Protein AF-A0A960PQH3-F1 (afdb_monomer_lite)

Radius of gyration: 14.92 Å; chains: 1; bounding box: 34×19×34 Å

Foldseek 3Di:
DVVLVVVCVVVVHDSVVSVVVVVCCVVVVPDDDPVVVVVVVVVVCVVCVPPDDDDPVNSVVCVVVVND

Sequence (68 aa):
MDRLRRQAKASRRSLNQEALMRLERSLGLANRDVDETMASLRALHRKLEHLPPVEDDFIDRAKREGRL

Structure (mmCIF, N/CA/C/O backbone):
data_AF-A0A960PQH3-F1
#
_entry.id   AF-A0A960PQH3-F1
#
loop_
_atom_site.group_PDB
_atom_site.id
_atom_site.type_symbol
_ato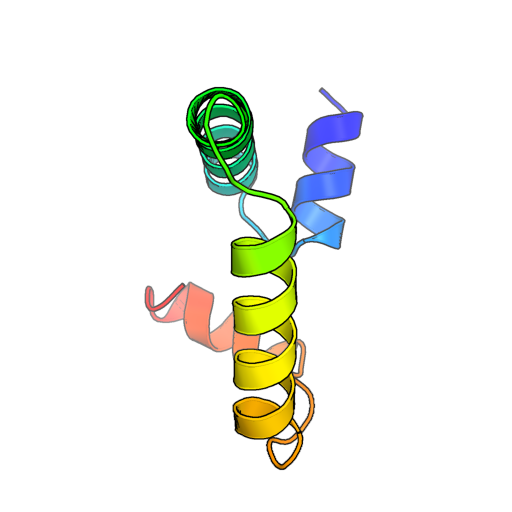m_site.label_atom_id
_atom_site.label_alt_id
_atom_site.label_comp_id
_atom_site.label_asym_id
_atom_site.label_entity_id
_atom_site.label_seq_id
_atom_site.pdbx_PDB_ins_code
_atom_site.Cartn_x
_atom_site.Cartn_y
_atom_site.Cartn_z
_atom_site.occupancy
_atom_site.B_iso_or_equiv
_atom_site.auth_seq_id
_atom_site.auth_comp_id
_atom_site.auth_asym_id
_atom_site.auth_atom_id
_atom_site.pdbx_PDB_model_num
ATOM 1 N N . MET A 1 1 ? 7.319 -10.644 -18.805 1.00 63.38 1 MET A N 1
ATOM 2 C CA . MET A 1 1 ? 6.040 -9.951 -18.511 1.00 63.38 1 MET A CA 1
ATOM 3 C C . MET A 1 1 ? 5.128 -10.736 -17.561 1.00 63.38 1 MET A C 1
ATOM 5 O O . MET A 1 1 ? 4.412 -10.125 -16.772 1.00 63.38 1 MET A O 1
ATOM 9 N N . ASP A 1 2 ? 5.180 -12.071 -17.547 1.00 79.94 2 ASP A N 1
ATOM 10 C CA . ASP A 1 2 ? 4.210 -12.906 -16.807 1.00 79.94 2 ASP A CA 1
ATOM 11 C C . ASP A 1 2 ? 4.307 -12.816 -15.283 1.00 79.94 2 ASP A C 1
ATOM 13 O O . ASP A 1 2 ? 3.322 -13.014 -14.575 1.00 79.94 2 ASP A O 1
ATOM 17 N N . ARG A 1 3 ? 5.485 -12.480 -14.747 1.00 83.06 3 ARG A N 1
ATOM 18 C CA . ARG A 1 3 ? 5.662 -12.235 -13.307 1.00 83.06 3 ARG A CA 1
ATOM 19 C C . ARG A 1 3 ? 4.918 -10.976 -12.846 1.00 83.06 3 ARG A C 1
ATOM 21 O O . ARG A 1 3 ? 4.276 -11.006 -11.802 1.00 83.06 3 ARG A O 1
ATOM 28 N N . LEU A 1 4 ? 4.955 -9.904 -13.644 1.00 80.25 4 LEU A N 1
ATOM 29 C CA . LEU A 1 4 ? 4.279 -8.644 -13.323 1.00 80.25 4 LEU A CA 1
ATOM 30 C C . LEU A 1 4 ? 2.757 -8.808 -13.379 1.00 80.25 4 LEU A C 1
ATOM 32 O O . LEU A 1 4 ? 2.073 -8.387 -12.456 1.00 80.25 4 LEU A O 1
ATOM 36 N N . ARG A 1 5 ? 2.233 -9.507 -14.395 1.00 81.25 5 ARG A N 1
ATOM 37 C CA . ARG A 1 5 ? 0.798 -9.832 -14.489 1.00 81.25 5 ARG A CA 1
ATOM 38 C C . ARG A 1 5 ? 0.307 -10.678 -13.316 1.00 81.25 5 ARG A C 1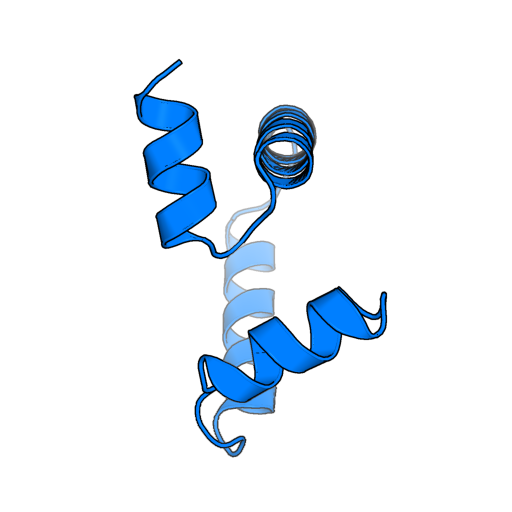
ATOM 40 O O . ARG A 1 5 ? -0.740 -10.379 -12.750 1.00 81.25 5 ARG A O 1
ATOM 47 N N . ARG A 1 6 ? 1.066 -11.708 -12.923 1.00 85.06 6 ARG A N 1
ATOM 48 C CA . ARG A 1 6 ? 0.726 -12.540 -11.757 1.00 85.06 6 ARG A CA 1
ATOM 49 C C . ARG A 1 6 ? 0.681 -11.727 -10.467 1.00 85.06 6 ARG A C 1
ATOM 51 O O . ARG A 1 6 ? -0.248 -11.896 -9.688 1.00 85.06 6 ARG A O 1
ATOM 58 N N . GLN A 1 7 ? 1.641 -10.826 -10.261 1.00 81.06 7 GLN A N 1
ATOM 59 C CA . GLN A 1 7 ? 1.654 -9.966 -9.076 1.00 81.06 7 GLN A CA 1
ATOM 60 C C . GLN A 1 7 ? 0.577 -8.882 -9.116 1.00 81.06 7 GLN A C 1
ATOM 62 O O . GLN A 1 7 ? -0.076 -8.683 -8.103 1.00 81.06 7 GLN A O 1
ATOM 67 N N . ALA A 1 8 ? 0.286 -8.286 -10.274 1.00 81.94 8 ALA A N 1
ATOM 68 C CA . ALA A 1 8 ? -0.850 -7.379 -10.428 1.00 81.94 8 ALA A CA 1
ATOM 69 C C . ALA A 1 8 ? -2.169 -8.077 -10.046 1.00 81.94 8 ALA A C 1
ATOM 71 O O . ALA A 1 8 ? -2.951 -7.533 -9.271 1.00 81.94 8 ALA A O 1
ATOM 72 N N . LYS A 1 9 ? -2.366 -9.329 -10.491 1.00 82.88 9 LYS A N 1
ATOM 73 C CA . LYS A 1 9 ? -3.527 -10.149 -10.112 1.00 82.88 9 LYS A CA 1
ATOM 74 C C . LYS A 1 9 ? -3.557 -10.454 -8.610 1.00 82.88 9 LYS A C 1
ATOM 76 O O . LYS A 1 9 ? -4.588 -10.252 -7.981 1.00 82.88 9 LYS A O 1
ATOM 81 N N . ALA A 1 10 ? -2.436 -10.888 -8.031 1.00 82.50 10 ALA A N 1
ATOM 82 C CA . ALA A 1 10 ? -2.335 -11.192 -6.600 1.00 82.50 10 ALA A CA 1
ATOM 83 C C . ALA A 1 10 ? -2.563 -9.956 -5.712 1.00 82.50 10 ALA A C 1
ATOM 85 O O . ALA A 1 10 ? -3.173 -10.053 -4.655 1.00 82.50 10 ALA A O 1
ATOM 86 N N . SER A 1 11 ? -2.108 -8.786 -6.158 1.00 79.31 11 SER A N 1
ATOM 87 C CA . SER A 1 11 ? -2.287 -7.508 -5.467 1.00 79.31 11 SER A CA 1
ATOM 88 C C . SER A 1 11 ? -3.572 -6.779 -5.865 1.00 79.31 11 SER A C 1
ATOM 90 O O . SER A 1 11 ? -3.773 -5.647 -5.435 1.00 79.31 11 SER A O 1
ATOM 92 N N . ARG A 1 12 ? -4.433 -7.402 -6.684 1.00 81.81 12 ARG A N 1
ATOM 93 C CA . ARG A 1 12 ? -5.689 -6.836 -7.207 1.00 81.81 12 ARG A CA 1
ATOM 94 C C . ARG A 1 12 ? -5.523 -5.454 -7.850 1.00 81.81 12 ARG A C 1
ATOM 96 O O . ARG A 1 12 ? -6.447 -4.649 -7.806 1.00 81.81 12 ARG A O 1
ATOM 103 N N . ARG A 1 13 ? -4.384 -5.182 -8.480 1.00 79.69 13 ARG A N 1
ATOM 104 C CA . ARG A 1 13 ? -4.074 -3.912 -9.156 1.00 79.69 13 ARG A CA 1
ATOM 105 C C . ARG A 1 13 ? -4.157 -4.059 -10.665 1.00 79.69 13 ARG A C 1
ATOM 107 O O . ARG A 1 13 ? -3.978 -5.153 -11.205 1.00 79.69 13 ARG A O 1
ATOM 114 N N . SER A 1 14 ? -4.377 -2.942 -11.358 1.00 87.38 14 SER A N 1
ATOM 115 C CA . SER A 1 14 ? -4.121 -2.908 -12.799 1.00 87.38 14 SER A CA 1
ATOM 116 C C . SER A 1 14 ? -2.626 -3.125 -13.068 1.00 87.38 14 SER A C 1
ATOM 118 O O . SER A 1 14 ? -1.774 -2.867 -12.214 1.00 87.38 14 SER A O 1
ATOM 120 N N . LEU A 1 15 ? -2.286 -3.600 -14.269 1.00 83.94 15 LEU A N 1
ATOM 121 C CA . LEU A 1 15 ? -0.890 -3.856 -14.634 1.00 83.94 15 LEU A CA 1
ATOM 122 C C . LEU A 1 15 ? -0.031 -2.582 -14.549 1.00 83.94 15 LEU A C 1
ATOM 124 O O . LEU A 1 15 ? 1.113 -2.638 -14.103 1.00 83.94 15 LEU A O 1
ATOM 128 N N . ASN A 1 16 ? -0.608 -1.440 -14.929 1.00 84.06 16 ASN A N 1
ATOM 129 C CA . ASN A 1 16 ? 0.059 -0.140 -14.898 1.00 84.06 16 ASN A CA 1
ATOM 130 C C . ASN A 1 16 ? 0.280 0.339 -13.459 1.00 84.06 16 ASN A C 1
ATOM 132 O O . ASN A 1 16 ? 1.372 0.783 -13.118 1.00 84.06 16 ASN A O 1
ATOM 136 N N . GLN A 1 17 ? -0.724 0.186 -12.595 1.00 81.88 17 GLN A N 1
ATOM 137 C CA . GLN A 1 17 ? -0.626 0.560 -11.184 1.00 81.88 17 GLN A CA 1
ATOM 138 C C . GLN A 1 17 ? 0.404 -0.303 -10.441 1.00 81.88 17 GLN A C 1
ATOM 140 O O . GLN A 1 17 ? 1.152 0.199 -9.609 1.00 81.88 17 GLN A O 1
ATOM 145 N N . GLU A 1 18 ? 0.508 -1.591 -10.777 1.00 86.50 18 GLU A N 1
ATOM 146 C CA . GLU A 1 18 ? 1.550 -2.466 -10.228 1.00 86.50 18 GLU A CA 1
ATOM 147 C C . GLU A 1 18 ? 2.957 -2.091 -10.730 1.00 86.50 18 GLU A C 1
ATOM 149 O O . GLU A 1 18 ? 3.928 -2.200 -9.979 1.00 86.50 18 GLU A O 1
ATOM 154 N N . ALA A 1 19 ? 3.090 -1.615 -11.973 1.00 85.12 19 ALA A N 1
ATOM 155 C CA . ALA A 1 19 ? 4.359 -1.100 -12.486 1.00 85.12 19 ALA A CA 1
ATOM 156 C C . ALA A 1 19 ? 4.791 0.186 -11.756 1.00 85.12 19 ALA A C 1
ATOM 158 O O . ALA A 1 19 ? 5.940 0.280 -11.322 1.00 85.12 19 ALA A O 1
ATOM 159 N N . LEU A 1 20 ? 3.864 1.130 -11.557 1.00 83.50 20 LEU A N 1
ATOM 160 C CA . LEU A 1 20 ? 4.108 2.377 -10.823 1.00 83.50 20 LEU A CA 1
ATOM 161 C C . LEU A 1 20 ? 4.501 2.112 -9.368 1.00 83.50 20 LEU A C 1
ATOM 163 O O . LEU A 1 20 ? 5.560 2.552 -8.935 1.00 83.50 20 LEU A O 1
ATOM 167 N N . MET A 1 21 ? 3.735 1.284 -8.655 1.00 82.12 21 MET A N 1
ATOM 168 C CA . MET A 1 21 ? 4.032 0.909 -7.267 1.00 82.12 21 MET A CA 1
ATOM 169 C C . MET A 1 21 ? 5.429 0.301 -7.097 1.00 82.12 21 MET A C 1
ATOM 171 O O . MET A 1 21 ? 6.062 0.464 -6.057 1.00 82.12 21 MET A O 1
ATOM 175 N N . ARG A 1 22 ? 5.933 -0.433 -8.095 1.00 82.44 22 ARG A N 1
ATOM 176 C CA . ARG A 1 22 ? 7.293 -0.991 -8.057 1.00 82.44 22 ARG A CA 1
ATOM 177 C C . ARG A 1 22 ? 8.365 0.052 -8.267 1.00 82.44 22 ARG A C 1
ATOM 179 O O . ARG A 1 22 ? 9.380 -0.010 -7.579 1.00 82.44 22 ARG A O 1
ATOM 186 N N . LEU A 1 23 ? 8.143 0.969 -9.201 1.00 81.00 23 LEU A N 1
ATOM 187 C CA . LEU A 1 23 ? 9.036 2.099 -9.423 1.00 81.00 23 LEU A CA 1
ATOM 188 C C . LEU A 1 23 ? 9.108 2.947 -8.154 1.00 81.00 23 LEU A C 1
ATOM 190 O O . LEU A 1 23 ? 10.190 3.126 -7.604 1.00 81.00 23 LEU A O 1
ATOM 194 N N . GLU A 1 24 ? 7.959 3.332 -7.607 1.00 81.81 24 GLU A N 1
ATOM 195 C CA . GLU A 1 24 ? 7.857 4.062 -6.342 1.00 81.81 24 GLU A CA 1
ATOM 196 C C . GLU A 1 24 ? 8.529 3.318 -5.193 1.00 81.81 24 GLU A C 1
ATOM 198 O O . GLU A 1 24 ? 9.264 3.918 -4.418 1.00 81.81 24 GLU A O 1
ATOM 203 N N . ARG A 1 25 ? 8.344 1.996 -5.092 1.00 79.62 25 ARG A N 1
ATOM 204 C CA . ARG A 1 25 ? 9.016 1.194 -4.066 1.00 79.62 25 ARG A CA 1
ATOM 205 C C . ARG A 1 25 ? 10.528 1.173 -4.261 1.00 79.62 25 ARG A C 1
ATOM 207 O O . ARG A 1 25 ? 11.245 1.296 -3.280 1.00 79.62 25 ARG A O 1
ATOM 214 N N . SER A 1 26 ? 11.019 1.026 -5.490 1.00 76.50 26 SER A N 1
ATOM 215 C CA . SER A 1 26 ? 12.462 1.038 -5.767 1.00 76.50 26 SER A CA 1
ATOM 216 C C . SER A 1 26 ? 13.106 2.386 -5.438 1.00 76.50 26 SER A C 1
ATOM 218 O O . SER A 1 26 ? 14.208 2.414 -4.905 1.00 76.50 26 SER A O 1
ATOM 220 N N . LEU A 1 27 ? 12.384 3.483 -5.673 1.00 73.00 27 LEU A N 1
ATOM 221 C CA . LEU A 1 27 ? 12.837 4.839 -5.374 1.00 73.00 27 LEU A CA 1
ATOM 222 C C . LEU A 1 27 ? 12.697 5.177 -3.880 1.00 73.00 27 LEU A C 1
ATOM 224 O O . LEU A 1 27 ? 13.587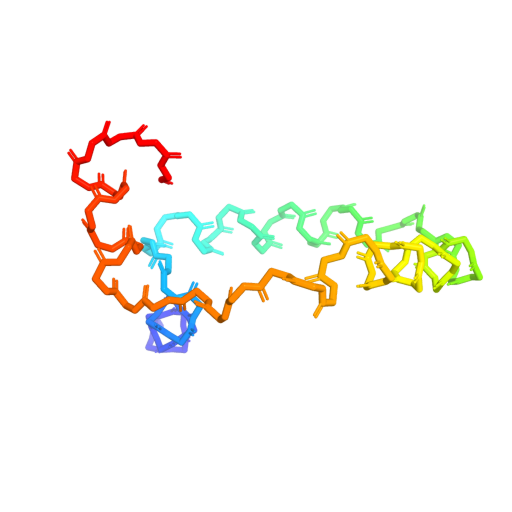 5.783 -3.293 1.00 73.00 27 LEU A O 1
ATOM 228 N N . GLY A 1 28 ? 11.608 4.751 -3.239 1.00 65.56 28 GLY A N 1
ATOM 229 C CA . GLY A 1 28 ? 11.304 5.026 -1.832 1.00 65.56 28 GLY A CA 1
ATOM 230 C C . GLY A 1 28 ? 12.024 4.120 -0.828 1.00 65.56 28 GLY A C 1
ATOM 231 O O . GLY A 1 28 ? 12.108 4.468 0.347 1.00 65.56 28 GLY A O 1
ATOM 232 N N . LEU A 1 29 ? 12.559 2.973 -1.263 1.00 59.50 29 LEU A N 1
ATOM 233 C CA . LEU A 1 29 ? 13.394 2.095 -0.430 1.00 59.50 29 LEU A CA 1
ATOM 234 C C . LEU A 1 29 ? 14.787 2.671 -0.153 1.00 59.50 29 LEU A C 1
ATOM 236 O O . LEU A 1 29 ? 15.482 2.150 0.712 1.00 59.50 29 LEU A O 1
ATOM 240 N N . ALA A 1 30 ? 15.191 3.736 -0.846 1.00 59.56 30 ALA A N 1
ATOM 241 C CA . ALA A 1 30 ? 16.520 4.309 -0.694 1.00 59.56 30 ALA A CA 1
ATOM 242 C C . ALA A 1 30 ? 16.768 4.988 0.672 1.00 59.56 30 ALA A C 1
ATOM 244 O O . ALA A 1 30 ? 17.913 5.320 0.944 1.00 59.56 30 ALA A O 1
ATOM 245 N N . ASN A 1 31 ? 15.747 5.218 1.518 1.00 58.38 31 ASN A N 1
ATOM 246 C CA . ASN A 1 31 ? 15.910 6.064 2.715 1.00 58.38 31 ASN A CA 1
ATOM 247 C C . ASN A 1 31 ? 14.859 5.853 3.834 1.00 58.38 31 ASN A C 1
ATOM 249 O O . ASN A 1 31 ? 14.309 6.819 4.355 1.00 58.38 31 ASN A O 1
ATOM 253 N N . ARG A 1 32 ? 14.524 4.611 4.215 1.00 64.06 32 ARG A N 1
ATOM 254 C CA . ARG A 1 32 ? 13.631 4.378 5.372 1.00 64.06 32 ARG A CA 1
ATOM 255 C C . ARG A 1 32 ? 14.365 3.764 6.552 1.00 64.06 32 ARG A C 1
ATOM 257 O O . ARG A 1 32 ? 14.939 2.687 6.415 1.00 64.06 32 ARG A O 1
ATOM 264 N N . ASP A 1 33 ? 14.260 4.422 7.704 1.00 77.25 33 ASP A N 1
ATOM 265 C CA . ASP A 1 33 ? 14.604 3.829 8.989 1.00 77.25 33 ASP A CA 1
ATOM 266 C C . ASP A 1 33 ? 13.637 2.664 9.283 1.00 77.25 33 ASP A C 1
ATOM 268 O O . ASP A 1 33 ? 12.407 2.763 9.139 1.00 77.25 33 ASP A O 1
ATOM 272 N N . VAL A 1 34 ? 14.216 1.515 9.619 1.00 76.50 34 VAL A N 1
ATOM 273 C CA . VAL A 1 34 ? 13.502 0.261 9.860 1.00 76.50 34 VAL A CA 1
ATOM 274 C C . VAL A 1 34 ? 12.617 0.382 11.099 1.00 76.50 34 VAL A C 1
ATOM 276 O O . VAL A 1 34 ? 11.473 -0.084 11.072 1.00 76.50 34 VAL A O 1
ATOM 279 N N . ASP A 1 35 ? 13.092 1.051 12.149 1.00 79.81 35 ASP A N 1
ATOM 280 C CA . ASP A 1 35 ? 12.373 1.135 13.421 1.00 79.81 35 ASP A CA 1
ATOM 281 C C . ASP A 1 35 ? 11.131 2.028 13.307 1.00 79.81 35 ASP A C 1
ATOM 283 O O . ASP A 1 35 ? 10.034 1.642 13.734 1.00 79.81 35 ASP A O 1
ATOM 287 N N . GLU A 1 36 ? 11.246 3.165 12.616 1.00 79.00 36 GLU A N 1
ATOM 288 C CA . GLU A 1 36 ? 10.112 4.048 12.313 1.00 79.00 36 GLU A CA 1
ATOM 289 C C . GLU A 1 36 ? 9.055 3.354 11.440 1.00 79.00 36 GLU A C 1
ATOM 291 O O . GLU A 1 36 ? 7.840 3.501 11.646 1.00 79.00 36 GLU A O 1
ATOM 296 N N . THR A 1 37 ? 9.508 2.540 10.483 1.00 82.69 37 THR A N 1
ATOM 297 C CA . THR A 1 37 ? 8.619 1.757 9.617 1.00 82.69 37 THR A CA 1
ATOM 298 C C . THR A 1 37 ? 7.835 0.727 10.433 1.00 82.69 37 THR A C 1
ATOM 300 O O . THR A 1 37 ? 6.614 0.610 10.288 1.00 82.69 37 THR A O 1
ATOM 303 N N . MET A 1 38 ? 8.507 0.004 11.331 1.00 83.19 38 MET A N 1
ATOM 304 C CA . MET A 1 38 ? 7.874 -1.000 12.186 1.00 83.19 38 MET A CA 1
ATOM 305 C C . MET A 1 38 ? 6.893 -0.378 13.185 1.00 83.19 38 MET A C 1
ATOM 307 O O . MET A 1 38 ? 5.803 -0.924 13.392 1.00 83.19 38 MET A O 1
ATOM 311 N N . ALA A 1 39 ? 7.224 0.774 13.772 1.00 85.94 39 ALA A N 1
ATOM 312 C CA . ALA A 1 39 ? 6.317 1.512 14.649 1.00 85.94 39 ALA A CA 1
ATOM 313 C C . ALA A 1 39 ? 5.040 1.947 13.905 1.00 85.94 39 ALA A C 1
ATOM 315 O O . ALA A 1 39 ? 3.923 1.718 14.387 1.00 85.94 39 ALA A O 1
ATOM 316 N N . SER A 1 40 ? 5.198 2.482 12.690 1.00 83.75 40 SER A N 1
ATOM 317 C CA . SER A 1 40 ? 4.087 2.908 11.831 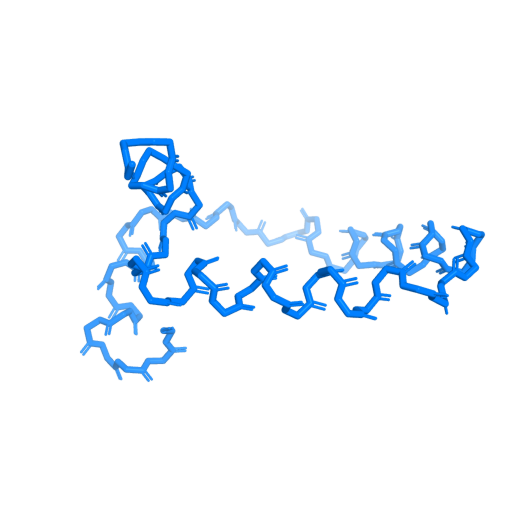1.00 83.75 40 SER A CA 1
ATOM 318 C C . SER A 1 40 ? 3.162 1.746 11.457 1.00 83.75 40 SER A C 1
ATOM 320 O O . SER A 1 40 ? 1.939 1.873 11.550 1.00 83.75 40 SER A O 1
ATOM 322 N N . LEU A 1 41 ? 3.722 0.583 11.104 1.00 85.50 41 LEU A N 1
ATOM 323 C CA . LEU A 1 41 ? 2.938 -0.614 10.776 1.00 85.50 41 LEU A CA 1
ATOM 324 C C . LEU A 1 41 ? 2.119 -1.124 11.968 1.00 85.50 41 LEU A C 1
ATOM 326 O O . LEU A 1 41 ? 0.943 -1.446 11.805 1.00 85.50 41 LEU A O 1
ATOM 330 N N . ARG A 1 42 ? 2.694 -1.154 13.177 1.00 89.31 42 ARG A N 1
ATOM 331 C CA . ARG A 1 42 ? 1.965 -1.566 14.393 1.00 89.31 42 ARG A CA 1
ATOM 332 C C . ARG A 1 42 ? 0.837 -0.600 14.752 1.00 89.31 42 ARG A C 1
ATOM 334 O O . ARG A 1 42 ? -0.208 -1.026 15.240 1.00 89.31 42 ARG A O 1
ATOM 341 N N . ALA A 1 43 ? 1.046 0.703 14.562 1.00 90.38 43 ALA A N 1
ATOM 342 C CA . ALA A 1 43 ? 0.007 1.705 14.783 1.00 90.38 43 ALA A CA 1
ATOM 343 C C . ALA A 1 43 ? -1.134 1.560 13.767 1.00 90.38 43 ALA A C 1
ATOM 345 O O . ALA A 1 43 ? -2.303 1.620 14.141 1.00 90.38 43 ALA A O 1
ATOM 346 N N . LEU A 1 44 ? -0.796 1.320 12.498 1.00 89.06 44 LEU A N 1
ATOM 347 C CA . LEU A 1 44 ? -1.778 1.093 11.444 1.00 89.06 44 LEU A CA 1
ATOM 348 C C . LEU A 1 44 ? -2.586 -0.185 11.690 1.00 89.06 44 LEU A C 1
ATOM 350 O O . LEU A 1 44 ? -3.804 -0.153 11.574 1.00 89.06 44 LEU A O 1
ATOM 354 N N . HIS A 1 45 ? -1.935 -1.281 12.086 1.00 86.00 45 HIS A N 1
ATOM 355 C CA . HIS A 1 45 ? -2.624 -2.538 12.376 1.00 86.00 45 HIS A CA 1
ATOM 356 C C . HIS A 1 45 ? -3.686 -2.370 13.470 1.00 86.00 45 HIS A C 1
ATOM 358 O O . HIS A 1 45 ? -4.847 -2.679 13.230 1.00 86.00 45 HIS A O 1
ATOM 364 N N . ARG A 1 46 ? -3.326 -1.765 14.612 1.00 90.31 46 ARG A N 1
ATOM 365 C CA . ARG A 1 46 ? -4.275 -1.467 15.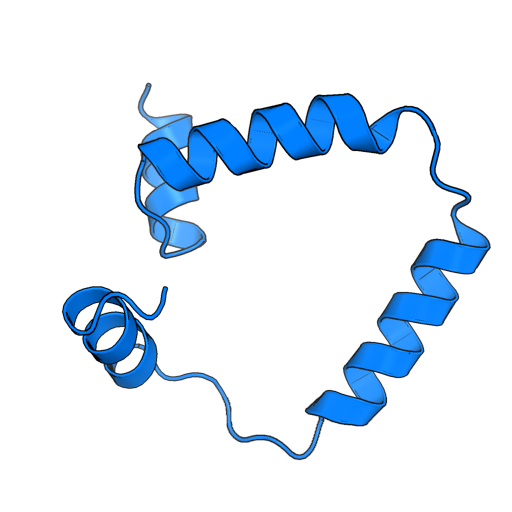703 1.00 90.31 46 ARG A CA 1
ATOM 366 C C . ARG A 1 46 ? -5.456 -0.605 15.250 1.00 90.31 46 ARG A C 1
ATOM 368 O O . ARG A 1 46 ? -6.581 -0.793 15.689 1.00 90.31 46 ARG A O 1
ATOM 375 N N . LYS A 1 47 ? -5.225 0.346 14.341 1.00 89.75 47 LYS A N 1
ATOM 376 C CA . LYS A 1 47 ? -6.304 1.182 13.791 1.00 89.75 47 LYS A CA 1
ATOM 377 C C . LYS A 1 47 ? -7.250 0.424 12.865 1.00 89.75 47 LYS A C 1
ATOM 379 O O . LYS A 1 47 ? -8.364 0.886 12.679 1.00 89.75 47 LYS A O 1
ATOM 384 N N . LEU A 1 48 ? -6.811 -0.667 12.248 1.00 87.81 48 LEU A N 1
ATOM 385 C CA . LEU A 1 48 ? -7.590 -1.381 11.236 1.00 87.81 48 LEU A CA 1
ATOM 386 C C . LEU A 1 48 ? -8.126 -2.730 11.730 1.00 87.81 48 LEU A C 1
ATOM 388 O O . LEU A 1 48 ? -8.951 -3.321 11.046 1.00 87.81 48 LEU A O 1
ATOM 392 N N . GLU A 1 49 ? -7.699 -3.210 12.901 1.00 87.38 49 GLU A N 1
ATOM 393 C CA . GLU A 1 49 ? -8.039 -4.549 13.412 1.00 87.38 49 GLU A CA 1
ATOM 394 C C . GLU A 1 49 ? -9.542 -4.790 13.621 1.00 87.38 49 GLU A C 1
ATOM 396 O O . GLU A 1 49 ? -9.996 -5.927 13.564 1.00 87.38 49 GLU A O 1
ATOM 401 N N . HIS A 1 50 ? -10.318 -3.728 13.838 1.00 87.00 50 HIS A N 1
ATOM 402 C CA . HIS A 1 50 ? -11.763 -3.794 14.062 1.00 87.00 50 HIS A CA 1
ATOM 403 C C . HIS A 1 50 ? -12.586 -3.694 12.770 1.00 87.00 50 HIS A C 1
ATOM 405 O O . HIS A 1 50 ? -13.815 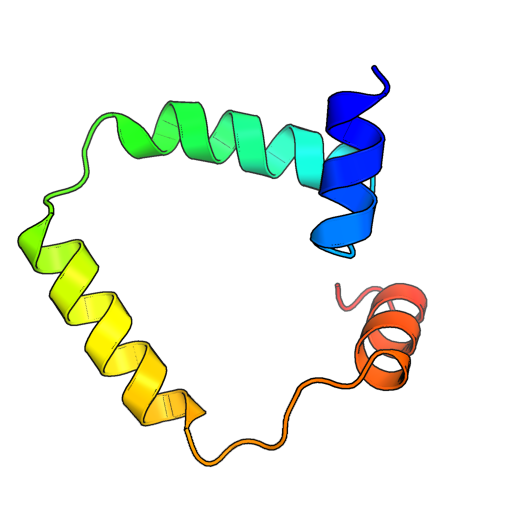-3.771 12.818 1.00 87.00 50 HIS A O 1
ATOM 411 N N . LEU A 1 51 ? -11.939 -3.472 11.622 1.00 83.25 51 LEU A N 1
ATOM 412 C CA . LEU A 1 51 ? -12.630 -3.389 10.343 1.00 83.25 51 LEU A CA 1
ATOM 413 C C . LEU A 1 51 ? -12.853 -4.791 9.766 1.00 83.25 51 LEU A C 1
ATOM 415 O O . LEU A 1 51 ? -11.976 -5.651 9.881 1.00 83.25 51 LEU A O 1
ATOM 419 N N . PRO A 1 52 ? -14.007 -5.032 9.118 1.00 81.12 52 PRO A N 1
ATOM 420 C CA . PRO A 1 52 ? -14.239 -6.290 8.433 1.00 81.12 52 PRO A CA 1
ATOM 421 C C . PRO A 1 52 ? -13.204 -6.491 7.311 1.00 81.12 52 PRO A C 1
ATOM 423 O O . PRO A 1 52 ? -12.716 -5.506 6.738 1.00 81.12 52 PRO A O 1
ATOM 426 N N . PRO A 1 53 ? -12.877 -7.751 6.972 1.00 79.38 53 PRO A N 1
ATOM 427 C CA . PRO A 1 53 ? -12.020 -8.059 5.837 1.00 79.38 53 PRO A CA 1
ATOM 428 C C . PRO A 1 53 ? -12.517 -7.374 4.563 1.00 79.38 53 PRO A C 1
ATOM 430 O O . PRO A 1 53 ? -13.718 -7.245 4.322 1.00 79.38 53 PRO A O 1
ATOM 433 N N . VAL A 1 54 ? -11.579 -6.921 3.735 1.00 79.31 54 VAL A N 1
ATOM 434 C CA . VAL A 1 54 ? -11.926 -6.316 2.450 1.00 79.31 54 VAL A CA 1
ATOM 435 C C . VAL A 1 54 ? -12.274 -7.424 1.460 1.00 79.31 54 VAL A C 1
ATOM 437 O O . VAL A 1 54 ? -11.387 -8.103 0.942 1.00 79.31 54 VAL A O 1
ATOM 440 N N . GLU A 1 55 ? -13.566 -7.567 1.184 1.00 83.69 55 GLU A N 1
ATOM 441 C CA . GLU A 1 55 ? -14.097 -8.527 0.215 1.00 83.69 55 GLU A CA 1
ATOM 442 C C . GLU A 1 55 ? -13.822 -8.109 -1.239 1.00 83.69 55 GLU A C 1
ATOM 444 O O . GLU A 1 55 ? -13.696 -6.926 -1.575 1.00 83.69 55 GLU A O 1
ATOM 449 N N . ASP A 1 56 ? -13.746 -9.096 -2.130 1.00 79.06 56 ASP A N 1
ATOM 450 C CA . ASP A 1 56 ? -13.452 -8.926 -3.561 1.00 79.06 56 ASP A CA 1
ATOM 451 C C . ASP A 1 56 ? -14.465 -7.995 -4.233 1.00 79.06 56 ASP A C 1
ATOM 453 O O . ASP A 1 56 ? -14.083 -7.071 -4.955 1.00 79.06 56 ASP A O 1
ATOM 457 N N . ASP A 1 57 ? -15.740 -8.156 -3.885 1.00 81.94 57 ASP A N 1
ATOM 458 C CA . ASP A 1 57 ? -16.845 -7.359 -4.414 1.00 81.94 57 ASP A CA 1
ATOM 459 C C . ASP A 1 57 ? -16.708 -5.869 -4.084 1.00 81.94 57 ASP A C 1
ATOM 461 O O . ASP A 1 57 ? -17.042 -5.004 -4.901 1.00 81.94 57 ASP A O 1
ATOM 465 N N . PHE A 1 58 ? -16.182 -5.546 -2.897 1.00 83.31 58 PHE A N 1
ATOM 466 C CA . PHE A 1 58 ? -15.931 -4.163 -2.507 1.00 83.31 58 PHE A CA 1
ATOM 467 C C . PHE A 1 58 ? -14.855 -3.534 -3.396 1.00 83.31 58 PHE A C 1
ATOM 469 O O . PHE A 1 58 ? -15.028 -2.413 -3.879 1.00 83.31 58 PHE A O 1
ATOM 476 N N . ILE A 1 59 ? -13.765 -4.265 -3.647 1.00 79.12 59 ILE A N 1
ATOM 477 C CA . ILE A 1 59 ? -12.650 -3.792 -4.475 1.00 79.12 59 ILE A CA 1
ATOM 478 C C . ILE A 1 59 ? -13.098 -3.607 -5.923 1.00 79.12 59 ILE A C 1
ATOM 480 O O . ILE A 1 59 ? -12.799 -2.581 -6.537 1.00 79.12 59 ILE A O 1
ATOM 484 N N . ASP A 1 60 ? -13.836 -4.567 -6.471 1.00 82.00 60 ASP A N 1
ATOM 485 C CA . ASP A 1 60 ? -14.286 -4.513 -7.861 1.00 82.00 60 ASP A CA 1
ATOM 486 C C . ASP A 1 60 ? -15.358 -3.444 -8.086 1.00 82.00 60 ASP A C 1
ATOM 488 O O . ASP A 1 60 ? -15.430 -2.841 -9.162 1.00 82.00 60 ASP A O 1
ATOM 492 N N . ARG A 1 61 ? -16.176 -3.144 -7.073 1.00 82.62 61 ARG A N 1
ATOM 493 C CA . ARG A 1 61 ? -17.055 -1.970 -7.096 1.00 82.62 61 ARG A CA 1
ATOM 494 C C . ARG A 1 61 ? -16.249 -0.671 -7.051 1.00 82.62 61 ARG A C 1
ATOM 496 O O . ARG A 1 61 ? -16.441 0.181 -7.912 1.00 82.62 61 ARG A O 1
ATOM 503 N N . ALA A 1 62 ? -15.316 -0.535 -6.113 1.00 80.94 62 ALA A N 1
ATOM 504 C CA . ALA A 1 62 ? -14.532 0.688 -5.951 1.00 80.94 62 ALA A CA 1
ATOM 505 C C . ALA A 1 62 ? -13.684 1.033 -7.192 1.00 80.94 62 ALA A C 1
ATOM 507 O O . ALA A 1 62 ? -13.588 2.205 -7.555 1.00 80.94 62 ALA A O 1
ATOM 508 N N . LYS A 1 63 ? -13.144 0.027 -7.893 1.00 78.88 63 LYS A N 1
ATOM 509 C CA . LYS A 1 63 ? -12.466 0.211 -9.189 1.00 78.88 63 LYS A CA 1
ATOM 510 C C . LYS A 1 63 ? -13.400 0.722 -10.279 1.00 78.88 63 LYS A C 1
ATOM 512 O O . LYS A 1 63 ? -13.039 1.621 -11.030 1.00 78.88 63 LYS A O 1
ATOM 517 N N . ARG A 1 64 ? -14.605 0.150 -10.383 1.00 80.94 64 ARG A N 1
ATOM 518 C CA . ARG A 1 64 ? -15.613 0.598 -11.359 1.00 80.94 64 ARG A CA 1
ATOM 519 C C . ARG A 1 64 ? -16.058 2.036 -11.097 1.00 80.94 64 ARG A C 1
ATOM 521 O O . ARG A 1 64 ? -16.319 2.766 -12.043 1.00 80.94 64 ARG A O 1
ATOM 528 N N . GLU A 1 65 ? -16.099 2.437 -9.830 1.00 86.31 65 GLU A N 1
ATOM 529 C CA . GLU A 1 65 ? -16.422 3.801 -9.398 1.00 86.31 65 GLU A CA 1
ATOM 530 C C . GLU A 1 65 ? -15.241 4.787 -9.518 1.00 86.31 65 GLU A C 1
ATOM 532 O O . GLU A 1 65 ? -15.406 5.964 -9.208 1.00 86.31 65 GLU A O 1
ATOM 537 N N . GLY A 1 66 ? -14.049 4.342 -9.938 1.00 76.38 66 GLY A N 1
ATOM 538 C CA . GLY A 1 66 ? -12.857 5.195 -10.054 1.00 76.38 66 GLY A CA 1
ATOM 539 C C . GLY A 1 66 ? -12.284 5.665 -8.711 1.00 76.38 66 GLY A C 1
ATOM 540 O O . GLY A 1 66 ? -11.577 6.668 -8.654 1.00 76.38 66 GLY A O 1
ATOM 541 N N . ARG A 1 67 ? -12.606 4.965 -7.618 1.00 68.44 67 ARG A N 1
ATOM 542 C CA . ARG A 1 67 ? -12.155 5.286 -6.251 1.00 68.44 67 ARG A CA 1
ATOM 543 C C . ARG A 1 67 ? -10.880 4.529 -5.855 1.00 68.44 67 ARG A C 1
ATOM 545 O O . ARG A 1 67 ? -10.362 4.760 -4.764 1.00 68.44 67 ARG A O 1
ATOM 552 N N . LEU A 1 68 ? -10.408 3.628 -6.724 1.00 59.00 68 LEU A N 1
ATOM 553 C CA . LEU A 1 68 ? -9.213 2.780 -6.614 1.00 59.00 68 LEU A CA 1
ATOM 554 C C . LEU A 1 68 ? -8.591 2.562 -7.997 1.00 59.00 68 LEU A C 1
ATOM 556 O O . LEU A 1 68 ? -7.339 2.502 -8.065 1.00 59.00 68 LEU A O 1
#

Secondary structure (DSSP, 8-state):
-HHHHHHHHHTT--HHHHHHHHHHHHHHGGG--HHHHHHHHHHHHHHHTTSPP--HHHHHHHHHTT--

pLDDT: mean 80.21, std 7.5, range [58.38, 90.38]